Protein AF-A0A829HK93-F1 (afdb_monomer_lite)

pLDDT: mean 85.82, std 13.94, range [42.12, 97.94]

InterPro domains:
  IPR021815 Type VI immunity for VRR-NUC [PF11876] (6-75)

Sequence (110 aa):
FIGCDYGTGIVIQAGNLPLSGSDEVDPLPAPYVLLNRILKPLRAERIQTLHRGNYDTEEIPLLKGYRAEAWMKRFDIKDDQKLEYFGKLQSEPKLNSRHTFLDWRIDWNS

Radius of gyration: 16.65 Å; chains: 1; bounding box: 31×44×37 Å

Secondary structure (DSSP, 8-state):
------TT------SSS-----TTT-SS-HHHHHHHHHHGGGS-S--SBS---S---SSS---BTHHHHHHHHTT---GGGHHHHHHHHHHSPPP-TTTSPP-----TT-

Structure (mmCIF, N/CA/C/O backbone):
data_AF-A0A829HK93-F1
#
_entry.id   AF-A0A829HK93-F1
#
loop_
_atom_site.group_PDB
_atom_site.id
_atom_site.type_symbol
_atom_site.label_atom_id
_atom_site.label_alt_id
_atom_site.label_comp_id
_atom_site.label_asym_id
_atom_site.label_entity_id
_atom_site.label_seq_id
_atom_site.pdbx_PDB_ins_code
_atom_site.Cartn_x
_atom_site.Cartn_y
_atom_site.Cartn_z
_atom_site.occupancy
_atom_site.B_iso_or_equiv
_atom_site.auth_seq_id
_atom_site.auth_comp_id
_atom_site.auth_asym_id
_atom_site.auth_atom_id
_atom_site.pdbx_PDB_model_num
ATOM 1 N N . PHE A 1 1 ? -2.900 -19.970 -10.776 1.00 42.12 1 PHE A N 1
ATOM 2 C CA . PHE A 1 1 ? -1.741 -19.299 -10.165 1.00 42.12 1 PHE A CA 1
ATOM 3 C C . PHE A 1 1 ? -0.747 -20.377 -9.786 1.00 42.12 1 PHE A C 1
ATOM 5 O O . PHE A 1 1 ? -1.082 -21.214 -8.961 1.00 42.12 1 PHE A O 1
ATOM 12 N N . ILE A 1 2 ? 0.407 -20.430 -10.452 1.00 44.38 2 ILE A N 1
ATOM 13 C CA . ILE A 1 2 ? 1.551 -21.199 -9.949 1.00 44.38 2 ILE A CA 1
ATOM 14 C C . ILE A 1 2 ? 2.030 -20.385 -8.750 1.00 44.38 2 ILE A C 1
ATOM 16 O O . ILE A 1 2 ? 2.317 -19.198 -8.912 1.00 44.38 2 ILE A O 1
ATOM 20 N N . GLY A 1 3 ? 1.950 -20.941 -7.545 1.00 53.88 3 GLY A N 1
ATOM 21 C CA . GLY A 1 3 ? 2.362 -20.197 -6.363 1.00 53.88 3 GLY A CA 1
ATOM 22 C C . GLY A 1 3 ? 3.855 -19.890 -6.442 1.00 53.88 3 GLY A C 1
ATOM 23 O O . GLY A 1 3 ? 4.644 -20.707 -6.909 1.00 53.88 3 GLY A O 1
ATOM 24 N N . CYS A 1 4 ? 4.227 -18.676 -6.061 1.00 58.31 4 CYS A N 1
ATOM 25 C CA . CYS A 1 4 ? 5.627 -18.309 -5.936 1.00 58.31 4 CYS A CA 1
ATOM 26 C C . CYS A 1 4 ? 6.136 -18.874 -4.607 1.00 58.31 4 CYS A C 1
ATOM 28 O O . CYS A 1 4 ? 5.506 -18.635 -3.573 1.00 58.31 4 CYS A O 1
ATOM 30 N N . ASP A 1 5 ? 7.262 -19.588 -4.622 1.00 67.12 5 ASP A N 1
ATOM 31 C CA . ASP A 1 5 ? 8.033 -19.812 -3.404 1.00 67.12 5 ASP A CA 1
ATOM 32 C C . ASP A 1 5 ? 8.602 -18.463 -2.960 1.00 67.12 5 ASP A C 1
ATOM 34 O O . ASP A 1 5 ? 9.443 -17.866 -3.635 1.00 67.12 5 ASP A O 1
ATOM 38 N N . TYR A 1 6 ? 8.070 -17.936 -1.859 1.00 70.50 6 TYR A N 1
ATOM 39 C CA . TYR A 1 6 ? 8.569 -16.703 -1.261 1.00 70.50 6 TYR A CA 1
ATOM 40 C C . TYR A 1 6 ? 9.857 -16.950 -0.459 1.00 70.50 6 TYR A C 1
ATOM 42 O O . TYR A 1 6 ? 10.447 -15.987 0.031 1.00 70.50 6 TYR A O 1
ATOM 50 N N . GLY A 1 7 ? 10.323 -18.200 -0.337 1.00 80.25 7 GLY A N 1
ATOM 51 C CA . GLY A 1 7 ? 11.488 -18.587 0.446 1.00 80.25 7 GLY A CA 1
ATOM 52 C C . GLY A 1 7 ? 11.302 -18.198 1.910 1.00 80.25 7 GLY A C 1
ATOM 53 O O . GLY A 1 7 ? 10.369 -18.636 2.576 1.00 80.25 7 GLY A O 1
ATOM 54 N N . THR A 1 8 ? 12.168 -17.318 2.412 1.00 81.12 8 THR A N 1
ATOM 55 C CA . THR A 1 8 ? 12.038 -16.714 3.752 1.00 81.12 8 THR A CA 1
ATOM 56 C C . THR A 1 8 ? 11.114 -15.489 3.791 1.00 81.12 8 THR A C 1
ATOM 58 O O . THR A 1 8 ? 10.966 -14.851 4.834 1.00 81.12 8 THR A O 1
ATOM 61 N N . GLY A 1 9 ? 10.517 -15.120 2.658 1.00 79.75 9 GLY A N 1
ATOM 62 C CA . GLY A 1 9 ? 9.605 -13.993 2.517 1.00 79.75 9 GLY A CA 1
ATOM 63 C C . GLY A 1 9 ? 8.243 -14.239 3.164 1.00 79.75 9 GLY A C 1
ATOM 64 O O . GLY A 1 9 ? 7.777 -15.368 3.292 1.00 79.75 9 GLY A O 1
ATOM 65 N N . ILE A 1 10 ? 7.584 -13.148 3.557 1.00 82.19 10 ILE A N 1
ATOM 66 C CA . ILE A 1 10 ? 6.264 -13.165 4.196 1.00 82.19 10 ILE A CA 1
ATOM 67 C C . ILE A 1 10 ? 5.259 -12.489 3.265 1.00 82.19 10 ILE A C 1
ATOM 69 O O . ILE A 1 10 ? 5.520 -11.407 2.738 1.00 82.19 10 ILE A O 1
ATOM 73 N N . VAL A 1 11 ? 4.085 -13.100 3.111 1.00 83.81 11 VAL A N 1
ATOM 74 C CA . VAL A 1 11 ? 2.928 -12.492 2.445 1.00 83.81 11 VAL A CA 1
ATOM 75 C C . VAL A 1 11 ? 1.927 -12.052 3.505 1.00 83.81 11 VAL A C 1
ATOM 77 O O . VAL A 1 11 ? 1.534 -12.842 4.359 1.00 83.81 11 VAL A O 1
ATOM 80 N N . ILE A 1 12 ? 1.495 -10.792 3.439 1.00 86.44 12 ILE A N 1
ATOM 81 C CA . ILE A 1 12 ? 0.457 -10.249 4.319 1.00 86.44 12 ILE A CA 1
ATOM 82 C C . ILE A 1 12 ? -0.754 -9.877 3.468 1.00 86.44 12 ILE A C 1
ATOM 84 O O . ILE A 1 12 ? -0.667 -9.030 2.579 1.00 86.44 12 ILE A O 1
ATOM 88 N N . GLN A 1 13 ? -1.897 -10.498 3.754 1.00 88.19 13 GLN A N 1
ATOM 89 C CA . GLN A 1 13 ? -3.171 -10.125 3.153 1.00 88.19 13 GLN A CA 1
ATOM 90 C C . GLN A 1 13 ? -3.743 -8.898 3.867 1.00 88.19 13 GLN A C 1
ATOM 92 O O . GLN A 1 13 ? -4.087 -8.969 5.043 1.00 88.19 13 GLN A O 1
ATOM 97 N N . ALA A 1 14 ? -3.866 -7.777 3.156 1.00 89.69 14 ALA A N 1
ATOM 98 C CA . ALA A 1 14 ? -4.382 -6.545 3.750 1.00 89.69 14 ALA A CA 1
ATOM 99 C C . ALA A 1 14 ? -5.908 -6.574 3.974 1.00 89.69 14 ALA A C 1
ATOM 101 O O . ALA A 1 14 ? -6.386 -6.000 4.947 1.00 89.69 14 ALA A O 1
ATOM 102 N N . GLY A 1 15 ? -6.681 -7.241 3.106 1.00 89.88 15 GLY A N 1
ATOM 103 C CA . GLY A 1 15 ? -8.147 -7.245 3.172 1.00 89.88 15 GLY A CA 1
ATOM 104 C C . GLY A 1 15 ? -8.811 -8.389 2.399 1.00 89.88 15 GLY A C 1
ATOM 105 O O . GLY A 1 15 ? -8.139 -9.219 1.786 1.00 89.88 15 GLY A O 1
ATOM 106 N N . ASN A 1 16 ? -10.146 -8.433 2.447 1.00 91.19 16 ASN A N 1
ATOM 107 C CA . ASN A 1 16 ? -10.969 -9.490 1.843 1.00 91.19 16 ASN A CA 1
ATOM 108 C C . ASN A 1 16 ? -10.900 -9.523 0.309 1.00 91.19 16 ASN A C 1
ATOM 110 O O . ASN A 1 16 ? -10.947 -10.592 -0.287 1.00 91.19 16 ASN A O 1
ATOM 114 N N . LEU A 1 17 ? -10.765 -8.367 -0.336 1.00 88.56 17 LEU A N 1
ATOM 115 C CA . LEU A 1 17 ? -10.609 -8.243 -1.784 1.00 88.56 17 LEU A CA 1
ATOM 116 C C . LEU A 1 17 ? -9.482 -7.253 -2.099 1.00 88.56 17 LEU A C 1
ATOM 118 O O . LEU A 1 17 ? -9.174 -6.403 -1.257 1.00 88.56 17 LEU A O 1
ATOM 122 N N . PRO A 1 18 ? -8.864 -7.336 -3.292 1.00 87.81 18 PRO A N 1
ATOM 123 C CA . PRO A 1 18 ? -7.961 -6.290 -3.744 1.00 87.81 18 PRO A CA 1
ATOM 124 C C . PRO A 1 18 ? -8.736 -4.977 -3.902 1.00 87.81 18 PRO A C 1
ATOM 126 O O . PRO A 1 18 ? -9.738 -4.912 -4.613 1.00 87.81 18 PRO A O 1
ATOM 129 N N . LEU A 1 19 ? -8.252 -3.931 -3.242 1.00 91.06 19 LEU A N 1
ATOM 130 C CA . LEU A 1 19 ? -8.756 -2.565 -3.366 1.00 91.06 19 LEU A CA 1
ATOM 131 C C . LEU A 1 19 ? -7.916 -1.816 -4.408 1.00 91.06 19 LEU A C 1
ATOM 133 O O . LEU A 1 19 ? -6.695 -1.999 -4.455 1.00 91.06 19 LEU A O 1
ATOM 137 N N . SER A 1 20 ? -8.551 -0.988 -5.242 1.00 89.31 20 SER A N 1
ATOM 138 C CA . SER A 1 20 ? -7.870 -0.273 -6.334 1.00 89.31 20 SER A CA 1
ATOM 139 C C . SER A 1 20 ? -6.910 0.804 -5.823 1.00 89.31 20 SER A C 1
ATOM 141 O O . SER A 1 20 ? -5.844 1.005 -6.407 1.00 89.31 20 SER A O 1
ATOM 143 N N . GLY A 1 21 ?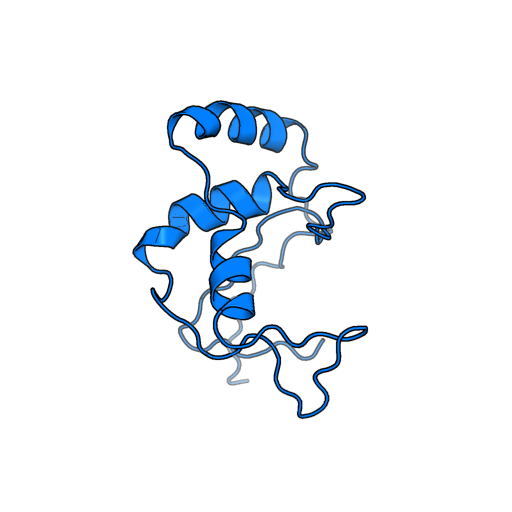 -7.256 1.490 -4.728 1.00 91.25 21 GLY A N 1
ATOM 144 C CA . GLY A 1 21 ? -6.494 2.655 -4.275 1.00 91.25 21 GLY A CA 1
ATOM 145 C C . GLY A 1 21 ? -6.493 3.777 -5.321 1.00 91.25 21 GLY A C 1
ATOM 146 O O . GLY A 1 21 ? -5.443 4.388 -5.540 1.00 91.25 21 GLY A O 1
ATOM 147 N N . SER A 1 22 ? -7.607 3.937 -6.048 1.00 92.69 22 SER A N 1
ATOM 148 C CA . SER A 1 22 ? -7.792 4.909 -7.129 1.00 92.69 22 SER A CA 1
ATOM 149 C C . SER A 1 22 ? -8.517 6.151 -6.627 1.00 92.69 22 SER A C 1
ATOM 151 O O . SER A 1 22 ? -9.461 6.033 -5.848 1.00 92.69 22 SER A O 1
ATOM 153 N N . ASP A 1 23 ? -8.146 7.320 -7.146 1.00 91.81 23 ASP A N 1
ATOM 154 C CA . ASP A 1 23 ? -8.750 8.603 -6.758 1.00 91.81 23 ASP A CA 1
ATOM 155 C C . ASP A 1 23 ? -10.269 8.656 -7.006 1.00 91.81 23 ASP A C 1
ATOM 157 O O . ASP A 1 23 ? -10.996 9.319 -6.275 1.00 91.81 23 ASP A O 1
ATOM 161 N N . GLU A 1 24 ? -10.760 7.912 -8.000 1.00 95.69 24 GLU A N 1
ATOM 162 C CA . GLU A 1 24 ? -12.179 7.841 -8.376 1.00 95.69 24 GLU A CA 1
ATOM 163 C C . GLU A 1 24 ? -13.053 7.038 -7.399 1.00 95.69 24 GLU A C 1
ATOM 165 O O . GLU A 1 24 ? -14.273 7.192 -7.404 1.00 95.69 24 GLU A O 1
ATOM 170 N N . VAL A 1 25 ? -12.454 6.148 -6.598 1.00 93.19 25 VAL A N 1
ATOM 171 C CA . VAL A 1 25 ? -13.189 5.208 -5.730 1.00 93.19 25 VAL A CA 1
ATOM 172 C C . VAL A 1 25 ? -12.806 5.423 -4.275 1.00 93.19 25 VAL A C 1
ATOM 174 O O . VAL A 1 25 ? -13.631 5.828 -3.464 1.00 93.19 25 VAL A O 1
ATOM 177 N N . ASP A 1 26 ? -11.547 5.149 -3.951 1.00 94.12 26 ASP A N 1
ATOM 178 C CA . ASP A 1 26 ? -10.954 5.412 -2.648 1.00 94.12 26 ASP A CA 1
ATOM 179 C C . ASP A 1 26 ? -9.429 5.450 -2.824 1.00 94.12 26 ASP A C 1
ATOM 181 O O . ASP A 1 26 ? -8.817 4.400 -3.060 1.00 94.12 26 ASP A O 1
ATOM 185 N N . PRO A 1 27 ? -8.792 6.629 -2.736 1.00 95.19 27 PRO A N 1
ATOM 186 C CA . PRO A 1 27 ? -7.344 6.740 -2.866 1.00 95.19 27 PRO A CA 1
ATOM 187 C C . PRO A 1 27 ? -6.591 6.191 -1.648 1.00 95.19 27 PRO A C 1
ATOM 189 O O . PRO A 1 27 ? -5.406 5.865 -1.757 1.00 95.19 27 PRO A O 1
ATOM 192 N N . LEU A 1 28 ? -7.250 6.082 -0.488 1.00 96.38 28 LEU A N 1
ATOM 193 C CA . LEU A 1 28 ? -6.639 5.746 0.800 1.00 96.38 28 LEU A CA 1
ATOM 194 C C . LEU A 1 28 ? -7.426 4.644 1.531 1.00 96.38 28 LEU A C 1
ATOM 196 O O . LEU A 1 28 ? -7.861 4.844 2.669 1.00 96.38 28 LEU A O 1
ATOM 200 N N . PRO A 1 29 ? -7.551 3.445 0.937 1.00 96.25 29 PRO A N 1
ATOM 201 C CA . PRO A 1 29 ? -8.234 2.332 1.575 1.00 96.25 29 PRO A CA 1
ATOM 202 C C . PRO A 1 29 ? -7.592 1.985 2.917 1.00 96.25 29 PRO A C 1
ATOM 204 O O . PRO A 1 29 ? -6.375 1.776 3.024 1.00 96.25 29 PRO A O 1
ATOM 207 N N . ALA A 1 30 ? -8.429 1.882 3.951 1.00 96.75 30 ALA A N 1
ATOM 208 C CA . ALA A 1 30 ? -7.984 1.671 5.325 1.00 96.75 30 ALA A CA 1
ATOM 209 C C . ALA A 1 30 ? -7.068 0.446 5.511 1.00 96.75 30 ALA A C 1
ATOM 211 O O . ALA A 1 30 ? -6.058 0.585 6.209 1.00 96.75 30 ALA A O 1
ATOM 212 N N . PRO A 1 31 ? -7.318 -0.711 4.859 1.00 95.69 31 PRO A N 1
ATOM 213 C CA . PRO A 1 31 ? -6.390 -1.838 4.872 1.00 95.69 31 PRO A CA 1
ATOM 214 C C . PRO A 1 31 ? -4.953 -1.485 4.468 1.00 95.69 31 PRO A C 1
ATOM 216 O O . PRO A 1 31 ? -4.003 -1.878 5.146 1.00 95.69 31 PRO A O 1
ATOM 219 N N . TYR A 1 32 ? -4.772 -0.721 3.388 1.00 95.38 32 TYR A N 1
ATOM 220 C CA . TYR A 1 32 ? -3.441 -0.381 2.879 1.00 95.38 32 TYR A CA 1
ATOM 221 C C . TYR A 1 32 ? -2.778 0.702 3.721 1.00 95.38 32 TYR A C 1
ATOM 223 O O . TYR A 1 32 ? -1.588 0.599 4.009 1.00 95.38 32 TYR A O 1
ATOM 231 N N . VAL A 1 33 ? -3.543 1.699 4.168 1.00 97.06 33 VAL A N 1
ATOM 232 C CA . VA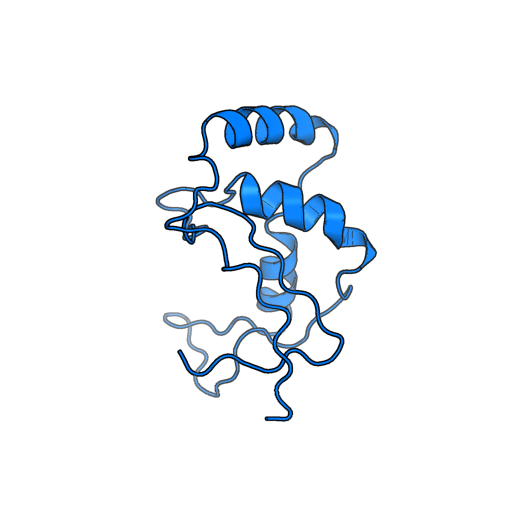L A 1 33 ? -3.053 2.764 5.052 1.00 97.06 33 VAL A CA 1
ATOM 233 C C . VAL A 1 33 ? -2.528 2.194 6.368 1.00 97.06 33 VAL A C 1
ATOM 235 O O . VAL A 1 33 ? -1.402 2.493 6.775 1.00 97.06 33 VAL A O 1
ATOM 238 N N . LEU A 1 34 ? -3.313 1.342 7.030 1.00 96.38 34 LEU A N 1
ATOM 239 C CA . LEU A 1 34 ? -2.942 0.779 8.328 1.00 96.38 34 LEU A CA 1
ATOM 240 C C . LEU A 1 34 ? -1.774 -0.206 8.209 1.00 96.38 34 LEU A C 1
ATOM 242 O O . LEU A 1 34 ? -0.850 -0.147 9.025 1.00 96.38 34 LEU A O 1
ATOM 246 N N . LEU A 1 35 ? -1.760 -1.053 7.173 1.00 94.75 35 LEU A N 1
ATOM 247 C CA . LEU A 1 35 ? -0.638 -1.957 6.918 1.00 94.75 35 LEU A CA 1
ATOM 248 C C . LEU A 1 35 ? 0.649 -1.180 6.602 1.00 94.75 35 LEU A C 1
ATOM 250 O O . LEU A 1 35 ? 1.692 -1.453 7.198 1.00 94.75 35 LEU A O 1
ATOM 254 N N . ASN A 1 36 ? 0.571 -0.168 5.731 1.00 95.50 36 ASN A N 1
ATOM 255 C CA . ASN A 1 36 ? 1.695 0.715 5.424 1.00 95.50 36 ASN A CA 1
ATOM 256 C C . ASN A 1 36 ? 2.226 1.399 6.687 1.00 95.50 36 ASN A C 1
ATOM 258 O O . ASN A 1 36 ? 3.435 1.424 6.895 1.00 95.50 36 ASN A O 1
ATOM 262 N N . ARG A 1 37 ? 1.350 1.899 7.570 1.00 95.88 37 ARG A N 1
ATOM 263 C CA . ARG A 1 37 ? 1.766 2.527 8.833 1.00 95.88 37 ARG A CA 1
ATOM 264 C C . ARG A 1 37 ? 2.578 1.571 9.712 1.00 95.88 37 ARG A C 1
ATOM 266 O O . ARG A 1 37 ? 3.584 1.992 10.276 1.00 95.88 37 ARG A O 1
ATOM 273 N N . ILE A 1 38 ? 2.153 0.313 9.840 1.00 94.81 38 ILE A N 1
ATOM 274 C CA . ILE A 1 38 ? 2.846 -0.699 10.658 1.00 94.81 38 ILE A CA 1
ATOM 275 C C . ILE A 1 38 ? 4.194 -1.080 10.037 1.00 94.81 38 ILE A C 1
ATOM 277 O O . ILE A 1 38 ? 5.186 -1.192 10.751 1.00 94.81 38 ILE A O 1
ATOM 281 N N . LEU A 1 39 ? 4.241 -1.247 8.715 1.00 93.69 39 LEU A N 1
ATOM 282 C CA . LEU A 1 39 ? 5.446 -1.673 7.997 1.00 93.69 39 LEU A CA 1
ATOM 283 C C . LEU A 1 39 ? 6.389 -0.520 7.637 1.00 93.69 39 LEU A C 1
ATOM 285 O O . LEU A 1 39 ? 7.506 -0.772 7.192 1.00 93.69 39 LEU A O 1
ATOM 289 N N . LYS A 1 40 ? 5.985 0.739 7.842 1.00 93.88 40 LYS A N 1
ATOM 290 C CA . LYS A 1 40 ? 6.780 1.927 7.503 1.00 93.88 40 LYS A CA 1
ATOM 291 C C . LYS A 1 40 ? 8.217 1.886 8.048 1.00 93.88 40 LYS A C 1
ATOM 293 O O . LYS A 1 40 ? 9.101 2.242 7.276 1.00 93.88 40 LYS A O 1
ATOM 298 N N . PRO A 1 41 ? 8.495 1.426 9.287 1.00 94.19 41 PRO A N 1
ATOM 299 C CA . PRO A 1 41 ? 9.871 1.300 9.782 1.00 94.19 41 PRO A CA 1
ATOM 300 C C . PRO A 1 41 ? 10.729 0.265 9.036 1.00 94.19 41 PRO A C 1
ATOM 302 O O . PRO A 1 41 ? 11.949 0.337 9.101 1.00 94.19 41 PRO A O 1
ATOM 305 N N . LEU A 1 42 ? 10.108 -0.699 8.347 1.00 92.56 42 LEU A N 1
ATOM 306 C CA . LEU A 1 42 ? 10.781 -1.740 7.557 1.00 92.56 42 LEU A CA 1
ATOM 307 C C . LEU A 1 42 ? 10.858 -1.389 6.061 1.00 92.56 42 LEU A C 1
ATOM 309 O O . LEU A 1 42 ? 11.530 -2.072 5.290 1.00 92.56 42 LEU A O 1
ATOM 313 N N . ARG A 1 43 ? 10.130 -0.356 5.626 1.00 90.06 43 ARG A N 1
ATOM 314 C CA . ARG A 1 43 ? 10.040 0.054 4.225 1.00 90.06 43 ARG A CA 1
ATOM 315 C C . ARG A 1 43 ? 11.358 0.684 3.782 1.00 90.06 43 ARG A C 1
ATOM 317 O O . ARG A 1 43 ? 11.876 1.566 4.458 1.00 90.06 43 ARG A O 1
ATOM 324 N N . ALA A 1 44 ? 11.849 0.294 2.605 1.00 89.62 44 ALA A N 1
ATOM 325 C CA . ALA A 1 44 ? 12.996 0.952 1.986 1.00 89.62 44 ALA A CA 1
ATOM 326 C C . ALA A 1 44 ? 12.753 2.468 1.884 1.00 89.62 44 ALA A C 1
ATOM 328 O O . ALA A 1 44 ? 11.729 2.904 1.352 1.00 89.62 44 ALA A O 1
ATOM 329 N N . GLU A 1 45 ? 13.695 3.270 2.386 1.00 84.62 45 GLU A N 1
ATOM 330 C CA . GLU A 1 45 ? 13.554 4.733 2.415 1.00 84.62 45 GLU A CA 1
ATOM 331 C C . GLU A 1 45 ? 13.448 5.336 1.012 1.00 84.62 45 GLU A C 1
ATOM 333 O O . GLU A 1 45 ? 12.767 6.345 0.803 1.00 84.62 45 GLU A O 1
ATOM 338 N N . ARG A 1 46 ? 14.119 4.704 0.044 1.00 85.88 46 ARG A N 1
ATOM 339 C CA . ARG A 1 46 ? 14.144 5.104 -1.359 1.00 85.88 46 ARG A CA 1
ATOM 340 C C . ARG A 1 46 ? 14.032 3.882 -2.247 1.00 85.88 46 ARG A C 1
ATOM 342 O O . ARG A 1 46 ? 14.706 2.879 -2.025 1.00 85.88 46 ARG A O 1
ATOM 349 N N . ILE A 1 47 ? 13.219 4.003 -3.288 1.00 88.44 47 ILE A N 1
ATOM 350 C CA . ILE A 1 47 ? 13.124 3.014 -4.355 1.00 88.44 47 ILE A CA 1
ATOM 351 C C . ILE A 1 47 ? 13.309 3.717 -5.696 1.00 88.44 47 ILE A C 1
ATOM 353 O O . ILE A 1 47 ? 12.834 4.833 -5.889 1.00 88.44 47 ILE A O 1
ATOM 357 N N . GLN A 1 48 ? 14.021 3.078 -6.621 1.00 85.00 48 GLN A N 1
ATOM 358 C CA . GLN A 1 48 ? 14.293 3.673 -7.932 1.00 85.00 48 GLN A CA 1
ATOM 359 C C . GLN A 1 48 ? 13.134 3.451 -8.909 1.00 85.00 48 GLN A C 1
ATOM 361 O O . GLN A 1 48 ? 12.782 4.348 -9.673 1.00 85.00 48 GLN A O 1
ATOM 366 N N . THR A 1 49 ? 12.517 2.268 -8.893 1.00 90.31 49 THR A N 1
ATOM 367 C CA . THR A 1 49 ? 11.493 1.888 -9.875 1.00 90.31 49 THR A CA 1
ATOM 368 C C . THR A 1 49 ? 10.460 0.945 -9.266 1.00 90.31 49 THR A C 1
ATOM 370 O O . THR A 1 49 ? 10.841 -0.076 -8.698 1.00 90.31 49 THR A O 1
ATOM 373 N N . LEU A 1 50 ? 9.171 1.242 -9.447 1.00 89.62 50 LEU A N 1
ATOM 374 C CA . LEU A 1 50 ? 8.077 0.276 -9.258 1.00 89.62 50 LEU A CA 1
ATOM 375 C C . LEU A 1 50 ? 7.696 -0.388 -10.582 1.00 89.62 50 LEU A C 1
ATOM 377 O O . LEU A 1 50 ? 7.390 -1.575 -10.621 1.00 89.62 50 LEU A O 1
ATOM 381 N N . HIS A 1 51 ? 7.741 0.368 -11.681 1.00 91.56 51 HIS A N 1
ATOM 382 C CA . HIS A 1 51 ? 7.505 -0.169 -13.016 1.00 91.56 51 HIS A CA 1
ATOM 383 C C . HIS A 1 51 ? 8.815 -0.577 -13.689 1.00 91.56 51 HIS A C 1
ATOM 385 O O . HIS A 1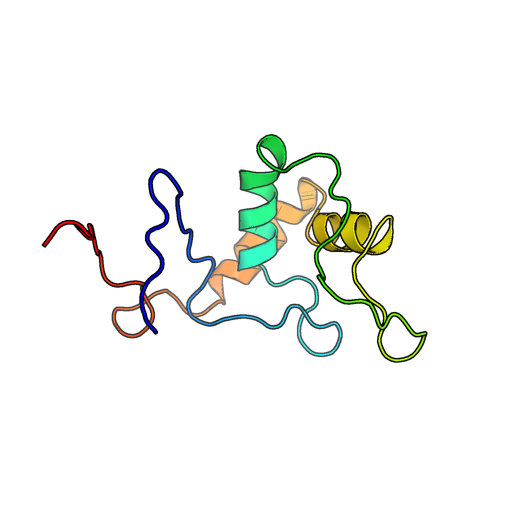 51 ? 9.780 0.193 -13.732 1.00 91.56 51 HIS A O 1
ATOM 391 N N . ARG A 1 52 ? 8.809 -1.761 -14.308 1.00 82.94 52 ARG A N 1
ATOM 392 C CA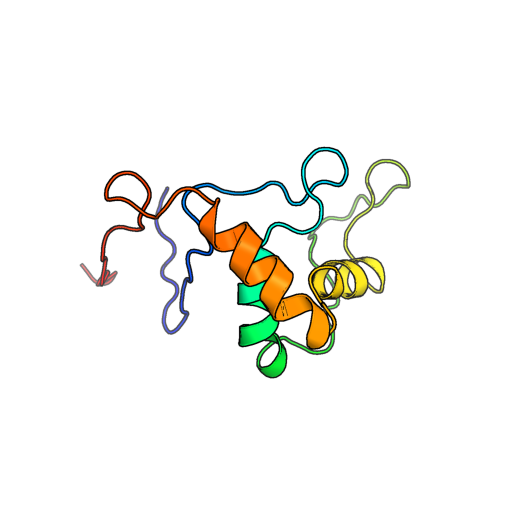 . ARG A 1 52 ? 9.820 -2.179 -15.281 1.00 82.94 52 ARG A CA 1
ATOM 393 C C . ARG A 1 52 ? 9.252 -1.976 -16.684 1.00 82.94 52 ARG A C 1
ATOM 395 O O . ARG A 1 52 ? 8.216 -2.534 -17.014 1.00 82.94 52 ARG A O 1
ATOM 402 N N . GLY A 1 53 ? 9.923 -1.175 -17.500 1.00 80.56 53 GLY A N 1
ATOM 403 C CA . GLY A 1 53 ? 9.485 -0.859 -18.859 1.00 80.56 53 GLY A CA 1
ATOM 404 C C . GLY A 1 53 ? 10.283 0.302 -19.438 1.00 80.56 53 GLY A C 1
ATOM 405 O O . GLY A 1 53 ? 10.884 1.070 -18.684 1.00 80.56 53 GLY A O 1
ATOM 406 N N . ASN A 1 54 ? 10.299 0.423 -20.763 1.00 79.00 54 ASN A N 1
ATOM 407 C CA . ASN A 1 54 ? 11.042 1.475 -21.471 1.00 79.00 54 ASN A CA 1
ATOM 408 C C . ASN A 1 54 ? 10.136 2.578 -22.038 1.00 79.00 54 ASN A C 1
ATOM 410 O O . ASN A 1 54 ? 10.650 3.577 -22.522 1.00 79.00 54 ASN A O 1
ATOM 414 N N . TYR A 1 55 ? 8.815 2.403 -21.978 1.00 85.50 55 TYR A N 1
ATOM 415 C CA . TYR A 1 55 ? 7.841 3.349 -22.517 1.00 85.50 55 TYR A CA 1
ATOM 416 C C . TYR A 1 55 ? 7.258 4.184 -21.373 1.00 85.50 55 TYR A C 1
ATOM 418 O O . TYR A 1 55 ? 6.449 3.679 -20.603 1.00 85.50 55 TYR A O 1
ATOM 426 N N . ASP A 1 56 ? 7.754 5.411 -21.219 1.00 87.38 56 ASP A N 1
ATOM 427 C CA . ASP A 1 56 ? 7.326 6.389 -20.212 1.00 87.38 56 ASP A CA 1
ATOM 428 C C . ASP A 1 56 ? 6.866 7.644 -20.956 1.00 87.38 56 ASP A C 1
ATOM 430 O O . ASP A 1 56 ? 7.694 8.347 -21.539 1.00 87.38 56 ASP A O 1
ATOM 434 N N . THR A 1 57 ? 5.553 7.869 -21.004 1.00 88.06 57 THR A N 1
ATOM 435 C CA . THR A 1 57 ? 4.940 9.028 -21.674 1.00 88.06 57 THR A CA 1
ATOM 436 C C . THR A 1 57 ? 4.100 9.833 -20.689 1.00 88.06 57 THR A C 1
ATOM 438 O O . THR A 1 57 ? 3.939 9.445 -19.530 1.00 88.06 57 THR A O 1
ATOM 441 N N . GLU A 1 58 ? 3.573 10.979 -21.119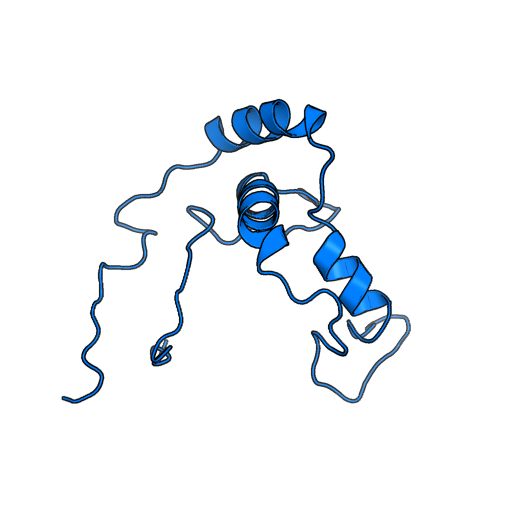 1.00 85.50 58 GLU A N 1
ATOM 442 C CA . GLU A 1 58 ? 2.661 11.764 -20.282 1.00 85.50 58 GLU A CA 1
ATOM 443 C C . GLU A 1 58 ? 1.337 11.027 -20.039 1.00 85.50 58 GLU A C 1
ATOM 445 O O . GLU A 1 58 ? 0.813 11.061 -18.928 1.00 85.50 58 GLU A O 1
ATOM 450 N N . GLU A 1 59 ? 0.837 10.299 -21.040 1.00 87.81 59 GLU A N 1
ATOM 451 C CA . GLU A 1 59 ? -0.402 9.519 -20.966 1.00 87.81 59 GLU A CA 1
ATOM 452 C C . GLU A 1 59 ? -0.218 8.186 -20.230 1.00 87.81 59 GLU A C 1
ATOM 454 O O . GLU A 1 59 ? -1.160 7.671 -19.629 1.00 87.81 59 GLU A O 1
ATOM 459 N N . ILE A 1 60 ? 0.990 7.614 -20.279 1.00 85.06 60 ILE A N 1
ATOM 460 C CA . ILE A 1 60 ? 1.333 6.332 -19.652 1.00 85.06 60 ILE A CA 1
ATOM 461 C C . ILE A 1 60 ? 2.619 6.507 -18.828 1.00 85.06 60 ILE A C 1
ATOM 463 O O . ILE A 1 60 ? 3.681 5.981 -19.186 1.00 85.06 60 ILE A O 1
ATOM 467 N N . PRO A 1 61 ? 2.558 7.268 -17.721 1.00 89.38 61 PRO A N 1
ATOM 468 C CA . PRO A 1 61 ? 3.733 7.546 -16.920 1.00 89.38 61 PRO A CA 1
ATOM 469 C C . PRO A 1 61 ? 4.188 6.292 -16.176 1.00 89.38 61 PRO A C 1
ATOM 471 O O . PRO A 1 61 ? 3.413 5.622 -15.484 1.00 89.38 61 PRO A O 1
ATOM 474 N N . LEU A 1 62 ? 5.483 5.990 -16.242 1.00 93.06 62 LEU A N 1
ATOM 475 C CA . LEU A 1 62 ? 6.057 4.943 -15.405 1.00 93.06 62 LEU A CA 1
ATOM 476 C C . LEU A 1 62 ? 6.308 5.464 -13.988 1.00 93.06 62 LEU A C 1
ATOM 478 O O . LEU A 1 62 ? 6.792 6.577 -13.769 1.00 93.06 62 LEU A O 1
ATOM 482 N N . LEU A 1 63 ? 6.036 4.613 -12.998 1.00 92.81 63 LEU A N 1
ATOM 483 C CA . LEU A 1 63 ? 6.378 4.872 -11.604 1.00 92.81 63 LEU A CA 1
ATOM 484 C C . LEU A 1 63 ? 7.875 4.614 -11.393 1.00 92.81 63 LEU A C 1
ATOM 486 O O . LEU A 1 63 ? 8.296 3.526 -10.986 1.00 92.81 63 LEU A O 1
ATOM 490 N N . LYS A 1 64 ? 8.683 5.627 -11.716 1.00 92.19 64 LYS A N 1
ATOM 491 C CA . LYS A 1 64 ? 10.144 5.662 -11.561 1.00 92.19 64 LYS A CA 1
ATOM 492 C C . LYS A 1 64 ? 10.591 6.938 -10.848 1.00 92.19 64 LYS A C 1
ATOM 494 O O . LYS A 1 64 ? 9.865 7.933 -10.840 1.00 92.19 64 LYS A O 1
ATOM 499 N N . GLY A 1 65 ? 11.784 6.911 -10.252 1.00 90.81 65 GLY A N 1
ATOM 500 C CA . GLY A 1 65 ? 12.378 8.045 -9.544 1.00 90.81 65 GLY A CA 1
ATOM 501 C C . GLY A 1 65 ? 11.406 8.656 -8.534 1.00 90.81 65 GLY A C 1
ATOM 502 O O . GLY A 1 65 ? 10.805 7.945 -7.728 1.00 90.81 65 GLY A O 1
ATOM 503 N N . TYR A 1 66 ? 11.182 9.969 -8.630 1.00 91.75 66 TYR A N 1
ATOM 504 C CA . TYR A 1 66 ? 10.289 10.686 -7.715 1.00 91.75 66 TYR A CA 1
ATOM 505 C C . TYR A 1 66 ? 8.843 10.155 -7.724 1.00 91.75 66 TYR A C 1
ATOM 507 O O . TYR A 1 66 ? 8.192 10.179 -6.683 1.00 91.75 66 TYR A O 1
ATOM 515 N N . ARG A 1 67 ? 8.334 9.638 -8.857 1.00 92.19 67 ARG A N 1
ATOM 516 C CA . ARG A 1 67 ? 6.974 9.072 -8.943 1.00 92.19 67 ARG A CA 1
ATOM 517 C C . ARG A 1 67 ? 6.862 7.775 -8.145 1.00 92.19 67 ARG A C 1
ATOM 519 O O . ARG A 1 67 ? 5.860 7.559 -7.473 1.00 92.19 67 ARG A O 1
ATOM 526 N N . ALA A 1 68 ? 7.901 6.937 -8.179 1.00 93.12 68 ALA A N 1
ATOM 527 C CA . ALA A 1 68 ? 7.967 5.723 -7.366 1.00 93.12 68 ALA A CA 1
ATOM 528 C C . ALA A 1 68 ? 8.039 6.063 -5.869 1.00 93.12 68 ALA A C 1
ATOM 530 O O . ALA A 1 68 ? 7.296 5.499 -5.066 1.00 93.12 68 ALA A O 1
ATOM 531 N N . GLU A 1 69 ? 8.888 7.028 -5.502 1.00 92.31 69 GLU A N 1
ATOM 532 C CA . GLU A 1 69 ? 9.006 7.502 -4.119 1.00 92.31 69 GLU A CA 1
ATOM 533 C C . GLU A 1 69 ? 7.685 8.113 -3.607 1.00 92.31 69 GLU A C 1
ATOM 535 O O . GLU A 1 69 ? 7.277 7.833 -2.477 1.00 92.31 69 GLU A O 1
ATOM 540 N N . ALA A 1 70 ? 6.994 8.909 -4.430 1.00 92.44 70 ALA A N 1
ATOM 541 C CA . ALA A 1 70 ? 5.693 9.490 -4.100 1.00 92.44 70 ALA A CA 1
ATOM 542 C C . ALA A 1 70 ? 4.615 8.412 -3.939 1.00 92.44 70 ALA A C 1
ATOM 544 O O . ALA A 1 70 ? 3.866 8.434 -2.963 1.00 92.44 70 ALA A O 1
ATOM 545 N N . TRP A 1 71 ? 4.578 7.427 -4.841 1.00 91.69 71 TRP A N 1
ATOM 546 C CA . TRP A 1 71 ? 3.617 6.331 -4.766 1.00 91.69 71 TRP A CA 1
ATOM 547 C C . TRP A 1 71 ? 3.784 5.510 -3.484 1.00 91.69 71 TRP A C 1
ATOM 549 O O . TRP A 1 71 ? 2.794 5.223 -2.819 1.00 91.69 71 TRP A O 1
ATOM 559 N N . MET A 1 72 ? 5.018 5.199 -3.067 1.00 90.19 72 MET A N 1
ATOM 560 C CA . MET A 1 72 ? 5.249 4.488 -1.798 1.00 90.19 72 MET A CA 1
ATOM 561 C C . MET A 1 72 ? 4.738 5.269 -0.589 1.00 90.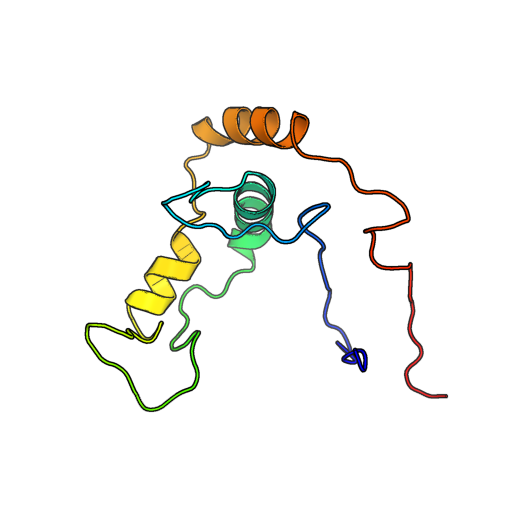19 72 MET A C 1
ATOM 563 O O . MET A 1 72 ? 4.218 4.676 0.352 1.00 90.19 72 MET A O 1
ATOM 567 N N . LYS A 1 73 ? 4.879 6.598 -0.611 1.00 92.69 73 LYS A N 1
ATOM 568 C CA . LYS A 1 73 ? 4.469 7.488 0.481 1.00 92.69 73 LYS A CA 1
ATOM 569 C C . LYS A 1 73 ? 2.984 7.841 0.449 1.00 92.69 73 LYS A C 1
ATOM 571 O O . LYS A 1 73 ? 2.511 8.437 1.410 1.00 92.69 73 LYS A O 1
ATOM 576 N N . ARG A 1 74 ? 2.237 7.479 -0.602 1.00 93.88 74 ARG A N 1
ATOM 577 C CA . ARG A 1 74 ? 0.836 7.905 -0.769 1.00 93.88 74 ARG A CA 1
ATOM 578 C C . ARG A 1 74 ? -0.071 7.470 0.382 1.00 93.88 74 ARG A C 1
ATOM 580 O O . ARG A 1 74 ? -1.019 8.165 0.700 1.00 93.88 74 ARG A O 1
ATOM 587 N N . PHE A 1 75 ? 0.257 6.354 1.030 1.00 95.62 75 PHE A N 1
ATOM 588 C CA . PHE A 1 75 ? -0.483 5.809 2.169 1.00 95.62 75 PHE A CA 1
ATOM 589 C C . PHE A 1 75 ? 0.043 6.273 3.533 1.00 95.62 75 PHE A C 1
ATOM 591 O O . PHE A 1 75 ? -0.358 5.737 4.569 1.00 95.62 75 PHE A O 1
ATOM 598 N N . ASP A 1 76 ? 0.993 7.206 3.565 1.00 96.25 76 ASP A N 1
ATOM 599 C CA . ASP A 1 76 ? 1.481 7.772 4.814 1.00 96.25 76 ASP A CA 1
ATOM 600 C C . ASP A 1 76 ? 0.434 8.736 5.377 1.00 96.25 76 ASP A C 1
ATOM 602 O O . ASP A 1 76 ? 0.045 9.704 4.730 1.00 96.25 76 ASP A O 1
ATOM 606 N N . ILE A 1 77 ? 0.018 8.486 6.615 1.00 96.62 77 ILE A N 1
ATOM 607 C CA . ILE A 1 77 ? -0.907 9.342 7.359 1.00 96.62 77 ILE A CA 1
ATOM 608 C C . ILE A 1 77 ? -0.215 9.936 8.582 1.00 96.62 77 ILE A C 1
ATOM 610 O O . ILE A 1 77 ? 0.794 9.407 9.065 1.00 96.62 77 ILE A O 1
ATOM 614 N N . LYS A 1 78 ? -0.777 11.023 9.106 1.00 96.19 78 LYS A N 1
ATOM 615 C CA . LYS A 1 78 ? -0.409 11.545 10.422 1.00 96.19 78 LYS A CA 1
ATOM 616 C C . LYS A 1 78 ? -0.963 10.638 11.521 1.00 96.19 78 LYS A C 1
ATOM 618 O O . LYS A 1 78 ? -1.937 9.909 11.331 1.00 96.19 78 LYS A O 1
ATOM 623 N N . ASP A 1 79 ? -0.326 10.668 12.686 1.00 94.50 79 ASP A N 1
ATOM 624 C CA . ASP A 1 79 ? -0.651 9.735 13.768 1.00 94.50 79 ASP A CA 1
ATOM 625 C C . ASP A 1 79 ? -2.023 9.996 14.411 1.00 94.50 79 ASP A C 1
ATOM 627 O O . ASP A 1 79 ? -2.658 9.068 14.913 1.00 94.50 79 ASP A O 1
ATOM 631 N N . ASP A 1 80 ? -2.509 11.236 14.344 1.00 96.56 80 ASP A N 1
ATOM 632 C CA . ASP A 1 80 ? -3.850 11.656 14.767 1.00 96.56 80 ASP A CA 1
ATOM 633 C C . ASP A 1 80 ? -4.966 11.108 13.859 1.00 96.56 80 ASP A C 1
ATOM 635 O O . ASP A 1 80 ? -6.085 10.895 14.321 1.00 96.56 80 ASP A O 1
ATOM 639 N N . GLN A 1 81 ? -4.656 10.769 12.605 1.00 97.06 81 GLN A N 1
ATOM 640 C CA . GLN A 1 81 ? -5.609 10.179 11.660 1.00 97.06 81 GLN A CA 1
ATOM 641 C C . GLN A 1 81 ? -5.834 8.675 11.893 1.00 97.06 81 GLN A C 1
ATOM 643 O O . GLN A 1 81 ? -6.770 8.097 11.346 1.00 97.06 81 GLN A O 1
ATOM 648 N N . LYS A 1 82 ? -5.012 7.996 12.711 1.00 96.38 82 LYS A N 1
ATOM 649 C CA . LYS A 1 82 ? -5.064 6.524 12.843 1.00 96.38 82 LYS A CA 1
ATOM 650 C C . LYS A 1 82 ? -6.433 5.995 13.278 1.00 96.38 82 LYS A C 1
ATOM 652 O O . LYS A 1 82 ? -6.863 4.953 12.794 1.00 96.38 82 LYS A O 1
ATOM 657 N N . LEU A 1 83 ? -7.113 6.702 14.183 1.00 97.88 83 LEU A N 1
ATOM 658 C CA . LEU A 1 83 ? -8.409 6.272 14.715 1.00 97.88 83 LEU A CA 1
ATOM 659 C C . LEU A 1 83 ? -9.510 6.344 13.652 1.00 97.88 83 LEU A C 1
ATOM 661 O O . LEU A 1 83 ? -10.369 5.467 13.616 1.00 97.88 83 LEU A O 1
ATOM 665 N N . GLU A 1 84 ? -9.439 7.322 12.746 1.00 97.94 84 GLU A N 1
ATOM 666 C CA . GLU A 1 84 ? -10.341 7.428 11.596 1.00 97.94 84 GLU A CA 1
ATOM 667 C C . GLU A 1 84 ? -10.222 6.187 10.699 1.00 97.94 84 GLU A C 1
ATOM 669 O O . GLU A 1 84 ? -11.224 5.550 10.371 1.00 97.94 84 GLU A O 1
ATOM 674 N N . TYR A 1 85 ? -8.993 5.788 10.360 1.00 97.94 85 TYR A N 1
ATOM 675 C CA . TYR A 1 85 ? -8.756 4.614 9.518 1.00 97.94 85 TYR A CA 1
ATOM 676 C C . TYR A 1 85 ? -9.082 3.297 10.224 1.00 97.94 85 TYR A C 1
ATOM 678 O O . TYR A 1 85 ? -9.575 2.376 9.577 1.00 97.94 85 TYR A O 1
ATOM 686 N N . PHE A 1 86 ? -8.895 3.200 11.544 1.00 96.75 86 PHE A N 1
ATOM 687 C CA . PHE A 1 86 ? -9.418 2.061 12.304 1.00 96.75 86 PHE A CA 1
ATOM 688 C C . PHE A 1 86 ? -10.944 1.982 12.233 1.00 96.75 86 PHE A C 1
ATOM 690 O O . PHE A 1 86 ? -11.473 0.884 12.080 1.00 96.75 86 PHE A O 1
ATOM 697 N N . GLY A 1 87 ? -11.643 3.120 12.293 1.00 97.75 87 GLY A N 1
ATOM 698 C CA . GLY A 1 87 ? -13.088 3.188 12.081 1.00 97.75 87 GLY A CA 1
ATOM 699 C C . GLY A 1 87 ? -13.491 2.701 10.688 1.00 97.75 87 GLY A C 1
ATOM 700 O O . GLY A 1 87 ? -14.331 1.812 10.575 1.00 97.75 87 GLY A O 1
ATOM 701 N N . LYS A 1 88 ? -12.829 3.201 9.635 1.00 96.31 88 LYS A N 1
ATOM 702 C CA . LYS A 1 88 ? -13.040 2.754 8.245 1.00 96.31 88 LYS A CA 1
ATOM 703 C C . LYS A 1 88 ? -12.833 1.244 8.086 1.00 96.31 88 LYS A C 1
ATOM 705 O O . LYS A 1 88 ? -13.688 0.569 7.524 1.00 96.31 88 LYS A O 1
ATOM 710 N N . LEU A 1 89 ? -11.763 0.693 8.669 1.00 95.56 89 LEU A N 1
ATOM 711 C CA . LEU A 1 89 ? -11.481 -0.748 8.650 1.00 95.56 89 LEU A CA 1
ATOM 712 C C . LEU A 1 89 ? -12.605 -1.584 9.287 1.00 95.56 89 LEU A C 1
ATOM 714 O O . LEU A 1 89 ? -12.799 -2.746 8.922 1.00 95.56 89 LEU A O 1
ATOM 718 N N . GLN A 1 90 ? -13.359 -1.036 10.247 1.00 95.44 90 GLN A N 1
ATOM 719 C CA . GLN A 1 90 ? -14.482 -1.778 10.823 1.00 95.44 90 GLN A CA 1
ATOM 720 C C . GLN A 1 90 ? -15.608 -2.015 9.820 1.00 95.44 90 GLN A C 1
ATOM 722 O O . GLN A 1 90 ? -16.218 -3.083 9.875 1.00 95.44 90 GLN A O 1
ATOM 727 N N . SER A 1 91 ? -15.813 -1.078 8.895 1.00 93.88 91 SER A N 1
ATOM 728 C CA . SER A 1 91 ? -16.803 -1.167 7.819 1.00 93.88 91 SER A CA 1
ATOM 729 C C . SER A 1 91 ? -16.361 -2.061 6.657 1.00 93.88 91 SER A C 1
ATOM 731 O O . SER A 1 91 ? -17.200 -2.477 5.862 1.00 93.88 91 SER A O 1
ATOM 733 N N . GLU A 1 92 ? -15.067 -2.375 6.557 1.00 91.56 92 GLU A N 1
ATOM 734 C CA . GLU A 1 92 ? -14.549 -3.264 5.517 1.00 91.56 92 GLU A CA 1
ATOM 735 C C . GLU A 1 92 ? -15.050 -4.706 5.699 1.00 91.56 92 GLU A C 1
ATOM 737 O O . GLU A 1 92 ? -15.107 -5.210 6.834 1.00 91.56 92 GLU A O 1
ATOM 742 N N . PRO A 1 93 ? -15.348 -5.423 4.596 1.00 92.44 93 PRO A N 1
ATOM 743 C CA . PRO A 1 93 ? -15.662 -6.842 4.649 1.00 92.44 93 PRO A CA 1
ATOM 744 C C . PRO A 1 93 ? -14.564 -7.628 5.368 1.00 92.44 93 PRO A C 1
ATOM 746 O O . PRO A 1 93 ? -13.374 -7.499 5.070 1.00 92.44 93 PRO A O 1
ATOM 749 N N . LYS A 1 94 ? -14.966 -8.481 6.312 1.00 89.88 94 LYS A N 1
ATOM 750 C CA . LYS A 1 94 ? -14.025 -9.312 7.064 1.00 89.88 94 LYS A CA 1
ATOM 751 C C . LYS A 1 94 ? -13.507 -10.462 6.204 1.00 89.88 94 LYS A C 1
ATOM 753 O O . LYS A 1 94 ? -14.215 -10.989 5.340 1.00 89.88 94 LYS A O 1
ATOM 758 N N . LEU A 1 95 ? -12.273 -10.871 6.492 1.00 88.38 95 LEU A N 1
ATOM 759 C CA . LEU A 1 95 ? -11.704 -12.098 5.949 1.00 88.38 95 LEU A CA 1
ATOM 760 C C . LEU A 1 95 ? -12.610 -13.288 6.279 1.00 88.38 95 LEU A C 1
ATOM 762 O O . LEU A 1 95 ? -13.165 -13.392 7.371 1.00 88.38 95 LEU A O 1
ATOM 766 N N . ASN A 1 96 ? -12.762 -14.177 5.309 1.00 87.38 96 ASN A N 1
ATOM 767 C CA . ASN A 1 96 ? -13.560 -15.391 5.415 1.00 87.38 96 ASN A CA 1
ATOM 768 C C . ASN A 1 96 ? -12.914 -16.483 4.556 1.00 87.38 96 ASN A C 1
ATOM 770 O O . ASN A 1 96 ? -12.099 -16.183 3.685 1.00 87.38 96 ASN A O 1
ATOM 774 N N . SER A 1 97 ? -13.320 -17.734 4.758 1.00 85.56 97 SER A N 1
ATOM 775 C CA . SER A 1 97 ? -12.708 -18.913 4.126 1.00 85.56 97 SER A CA 1
ATOM 776 C C . SER A 1 97 ? -12.656 -18.883 2.595 1.00 85.56 97 SER A C 1
ATOM 778 O O . SER A 1 97 ? -11.820 -19.558 2.005 1.00 85.56 97 SER A O 1
ATOM 780 N N . ARG A 1 98 ? -13.525 -18.107 1.933 1.00 85.38 98 ARG A N 1
ATOM 781 C CA . ARG A 1 98 ? -13.522 -17.962 0.469 1.00 85.38 98 ARG A CA 1
ATOM 782 C C . ARG A 1 98 ? -12.400 -17.055 -0.040 1.00 85.38 98 ARG A C 1
ATOM 784 O O . ARG A 1 98 ? -12.009 -17.177 -1.197 1.00 85.38 98 ARG A O 1
ATOM 791 N N . HIS A 1 99 ? -11.925 -16.134 0.791 1.00 82.94 99 HIS A N 1
ATOM 792 C CA . HIS A 1 99 ? -11.025 -15.061 0.375 1.00 82.94 99 HIS A CA 1
ATOM 793 C C . HIS A 1 99 ? -9.724 -15.009 1.176 1.00 82.94 99 HIS A C 1
ATOM 795 O O . HIS A 1 99 ? -8.805 -14.300 0.780 1.00 82.94 99 HIS A O 1
ATOM 801 N N . THR A 1 100 ? -9.623 -15.721 2.297 1.00 80.94 100 THR A N 1
ATOM 802 C CA . THR A 1 100 ? -8.352 -15.910 3.000 1.00 80.94 100 THR A CA 1
ATOM 803 C C . THR A 1 100 ? -7.402 -16.715 2.133 1.00 80.94 100 THR A C 1
ATOM 805 O O . THR A 1 100 ? -7.816 -17.717 1.542 1.00 80.94 100 THR A O 1
ATOM 808 N N . PHE A 1 101 ? -6.121 -16.345 2.118 1.00 72.38 101 PHE A N 1
ATOM 809 C CA . PHE A 1 101 ? -5.096 -17.306 1.722 1.00 72.38 101 PHE A CA 1
ATOM 810 C C . PHE A 1 101 ? -5.287 -18.583 2.549 1.00 72.38 101 PHE A C 1
ATOM 812 O O . PHE A 1 101 ? -5.438 -18.518 3.770 1.00 72.38 101 PHE A O 1
ATOM 819 N N . LEU A 1 102 ? -5.361 -19.731 1.872 1.00 65.00 102 LEU A N 1
ATOM 820 C CA . LEU A 1 102 ? -5.349 -21.018 2.556 1.00 65.00 102 LEU A CA 1
ATOM 821 C C . LEU A 1 102 ? -4.063 -21.075 3.387 1.00 65.00 102 LEU A C 1
ATOM 823 O O . LEU A 1 102 ? -3.014 -20.645 2.905 1.00 65.00 102 LEU A O 1
ATOM 827 N N . ASP A 1 103 ? -4.158 -21.544 4.631 1.00 56.78 103 ASP A N 1
ATOM 828 C CA . ASP A 1 103 ? -2.991 -21.759 5.484 1.00 56.78 103 ASP A CA 1
ATOM 829 C C . ASP A 1 103 ? -2.104 -22.798 4.799 1.00 56.78 103 ASP A C 1
ATOM 831 O O . ASP A 1 103 ? -2.398 -23.993 4.780 1.00 56.78 103 ASP A O 1
ATOM 835 N N . TRP A 1 104 ? -1.093 -22.308 4.094 1.00 51.25 104 TRP A N 1
ATOM 836 C CA . TRP A 1 104 ? -0.263 -23.113 3.227 1.00 51.25 104 TRP A CA 1
ATOM 837 C C . TRP A 1 104 ? 1.189 -22.887 3.653 1.00 51.25 104 TRP A C 1
ATOM 839 O O . TRP A 1 104 ? 1.952 -22.093 3.110 1.00 51.25 104 TRP A O 1
ATOM 849 N N . ARG A 1 105 ? 1.607 -23.602 4.700 1.00 49.81 105 ARG A N 1
ATOM 850 C CA . ARG A 1 105 ? 3.006 -24.028 4.731 1.00 49.81 105 ARG A CA 1
ATOM 851 C C . ARG A 1 105 ? 3.199 -24.878 3.487 1.00 49.81 105 ARG A C 1
ATOM 853 O O . ARG A 1 105 ? 2.735 -26.013 3.446 1.00 49.81 105 ARG A O 1
ATOM 860 N N . ILE A 1 106 ? 3.785 -24.299 2.454 1.00 51.91 106 ILE A N 1
ATOM 861 C CA . ILE A 1 106 ? 4.126 -25.055 1.260 1.00 51.91 106 ILE A CA 1
ATOM 862 C C . ILE A 1 106 ? 5.548 -25.473 1.375 1.00 51.91 106 ILE A C 1
ATOM 864 O O . ILE A 1 106 ? 6.466 -24.670 1.224 1.00 51.91 106 ILE A O 1
ATOM 868 N N . ASP A 1 107 ? 5.692 -26.765 1.592 1.00 49.22 107 ASP A N 1
ATOM 869 C CA . ASP A 1 107 ? 6.925 -27.441 1.286 1.00 49.22 107 ASP A CA 1
ATOM 870 C C . ASP A 1 107 ? 7.002 -27.602 -0.236 1.00 49.22 107 ASP A C 1
ATOM 872 O O . ASP A 1 107 ? 6.500 -28.558 -0.824 1.00 49.22 107 ASP A O 1
ATOM 876 N N . TRP A 1 108 ? 7.656 -26.636 -0.881 1.00 53.53 108 TRP A N 1
ATOM 877 C CA . TRP A 1 108 ? 7.945 -26.608 -2.321 1.00 53.53 108 TRP A CA 1
ATOM 878 C C . TRP A 1 108 ? 8.942 -27.682 -2.791 1.00 53.53 108 TRP A C 1
ATOM 880 O O . TRP A 1 108 ? 9.343 -27.687 -3.951 1.00 53.53 108 TRP A O 1
ATOM 890 N N . ASN A 1 109 ? 9.339 -28.589 -1.896 1.00 47.38 109 ASN A N 1
ATOM 891 C CA . ASN A 1 109 ? 10.341 -29.632 -2.113 1.00 47.38 109 ASN A CA 1
ATOM 892 C C . ASN A 1 109 ? 9.729 -31.039 -2.281 1.00 47.38 109 ASN A C 1
ATOM 894 O O . ASN A 1 109 ? 10.382 -32.019 -1.922 1.00 47.38 109 ASN A O 1
ATOM 898 N N . SER A 1 110 ? 8.494 -31.159 -2.786 1.00 46.00 110 SER A N 1
ATOM 899 C CA . SER A 1 110 ? 7.888 -32.462 -3.125 1.00 46.00 110 SER A CA 1
ATOM 900 C C . SER A 1 110 ? 7.742 -32.682 -4.624 1.00 46.00 110 SER A C 1
ATOM 902 O O . SER A 1 110 ? 7.452 -31.703 -5.345 1.00 46.00 110 SER A O 1
#

Organism: NCBI:txid1217657

Foldseek 3Di:
DPDDCCPPDDDDDLAQDDDPCDPVPHVAQLSVLVVLVVCVVVDDQDDAAPDDDDDADPVRHGCGDVNVNCVSCSSHDDPVCNVVSVVSVVVGDHHDPVRDDDPDPDPPPD